Protein AF-A0A352RVD1-F1 (afdb_monomer)

Secondary structure (DSSP, 8-state):
----HHHHIIIIIHHHHHHHTT-TTEEEEEEEEETTEEEEEEEE-TT--HHHHHHHHHHHHHHHGGGS-HHHHHH-----------S-------TTS-S-HHHHHHHIIIIIHHHHHTSTT----

Structure (mmCIF, N/CA/C/O backbone):
data_AF-A0A352RVD1-F1
#
_entry.id   AF-A0A352RVD1-F1
#
loop_
_atom_site.group_PDB
_atom_site.id
_atom_site.type_symbol
_atom_site.label_atom_id
_atom_site.label_alt_id
_atom_site.label_comp_id
_atom_site.label_asym_id
_atom_site.label_entity_id
_atom_site.label_seq_id
_atom_site.pdbx_PDB_ins_code
_atom_site.Cartn_x
_atom_site.Cartn_y
_atom_site.Cartn_z
_atom_site.occupancy
_atom_site.B_iso_or_equiv
_atom_site.auth_seq_id
_atom_site.auth_comp_id
_atom_site.auth_asym_id
_atom_site.auth_atom_id
_atom_site.pdbx_PDB_model_num
ATOM 1 N N . PRO A 1 1 ? -5.432 -11.717 20.112 1.00 57.69 1 PRO A N 1
ATOM 2 C CA . PRO A 1 1 ? -5.500 -13.127 19.648 1.00 57.69 1 PRO A CA 1
ATOM 3 C C . PRO A 1 1 ? -6.900 -13.717 19.892 1.00 57.69 1 PRO A C 1
ATOM 5 O O . PRO A 1 1 ? -7.425 -13.537 20.985 1.00 57.69 1 PRO A O 1
ATOM 8 N N . GLY A 1 2 ? -7.514 -14.352 18.884 1.00 69.69 2 GLY A N 1
ATOM 9 C CA . GLY A 1 2 ? -8.846 -14.982 18.999 1.00 69.69 2 GLY A CA 1
ATOM 10 C C . GLY A 1 2 ? -10.010 -14.245 18.319 1.00 69.69 2 GLY A C 1
ATOM 11 O O . GLY A 1 2 ? -11.156 -14.657 18.466 1.00 69.69 2 GLY A O 1
ATOM 12 N N . ALA A 1 3 ? -9.742 -13.166 17.577 1.00 81.50 3 ALA A N 1
ATOM 13 C CA . ALA A 1 3 ? -10.757 -12.506 16.758 1.00 81.50 3 ALA A CA 1
ATOM 14 C C . ALA A 1 3 ? -10.990 -13.293 15.460 1.00 81.50 3 ALA A C 1
ATOM 16 O O . ALA A 1 3 ? -10.035 -13.749 14.831 1.00 81.50 3 ALA A O 1
ATOM 17 N N . THR A 1 4 ? -12.251 -13.431 15.049 1.00 88.25 4 THR A N 1
ATOM 18 C CA . THR A 1 4 ? -12.580 -1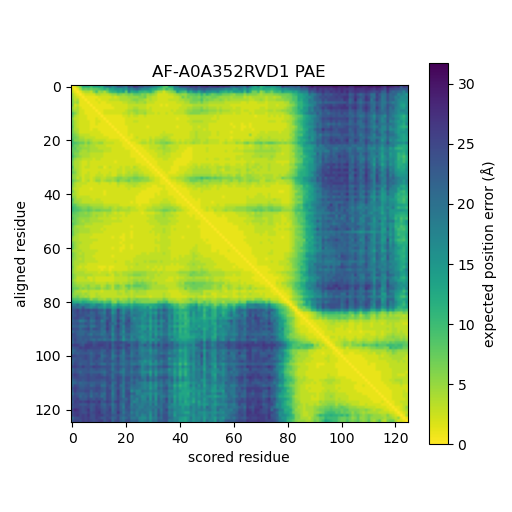3.975 13.723 1.00 88.25 4 THR A CA 1
ATOM 19 C C . THR A 1 4 ? -12.149 -12.995 12.631 1.00 88.25 4 THR A C 1
ATOM 21 O O . THR A 1 4 ? -12.084 -11.793 12.891 1.00 88.25 4 THR A O 1
ATOM 24 N N . ALA A 1 5 ? -11.919 -13.481 11.408 1.00 87.88 5 ALA A N 1
ATOM 25 C CA . ALA A 1 5 ? -11.605 -12.627 10.258 1.00 87.88 5 ALA A CA 1
ATOM 26 C C . ALA A 1 5 ? -12.616 -11.476 10.093 1.00 87.88 5 ALA A C 1
ATOM 28 O O . ALA A 1 5 ? -12.226 -10.327 9.930 1.00 87.88 5 ALA A O 1
ATOM 29 N N . ARG A 1 6 ? -13.916 -11.754 10.271 1.00 87.94 6 ARG A N 1
ATOM 30 C CA . ARG A 1 6 ? -14.976 -10.735 10.221 1.00 87.94 6 ARG A CA 1
ATOM 31 C C . ARG A 1 6 ? -14.860 -9.690 11.331 1.00 87.94 6 ARG A C 1
ATOM 33 O O . ARG A 1 6 ? -15.075 -8.510 11.102 1.00 87.94 6 ARG A O 1
ATOM 40 N N . THR A 1 7 ? -14.514 -10.111 12.546 1.00 90.88 7 THR A N 1
ATOM 41 C CA . THR A 1 7 ? -14.299 -9.169 13.653 1.00 90.88 7 THR A CA 1
ATOM 42 C C . THR A 1 7 ? -13.099 -8.263 13.390 1.00 90.88 7 THR A C 1
ATOM 44 O O . THR A 1 7 ? -13.146 -7.088 13.741 1.00 90.88 7 THR A O 1
ATOM 47 N N . VAL A 1 8 ? -12.031 -8.806 12.802 1.00 91.31 8 VAL A N 1
ATOM 48 C CA . VAL A 1 8 ? -10.853 -8.027 12.403 1.00 91.31 8 VAL A CA 1
ATOM 49 C C . VAL A 1 8 ? -11.222 -7.029 11.305 1.00 91.31 8 VAL A C 1
ATOM 51 O O . VAL A 1 8 ? -10.916 -5.849 11.450 1.00 91.31 8 VAL A O 1
ATOM 54 N N . GLU A 1 9 ? -11.962 -7.473 10.292 1.00 92.25 9 GLU A N 1
ATOM 55 C CA . GLU A 1 9 ? -12.457 -6.631 9.202 1.00 92.25 9 GLU A CA 1
ATOM 56 C C . GLU A 1 9 ? -13.240 -5.417 9.729 1.00 92.25 9 GLU A C 1
ATOM 58 O O . GLU A 1 9 ? -12.838 -4.269 9.534 1.00 92.25 9 GLU A O 1
ATOM 63 N N . ASP A 1 10 ? -14.299 -5.674 10.504 1.00 91.31 10 ASP A N 1
ATOM 64 C CA . ASP A 1 10 ? -15.236 -4.643 10.964 1.00 91.31 10 ASP A CA 1
ATOM 65 C C . ASP A 1 10 ? -14.608 -3.658 11.969 1.00 91.31 10 ASP A C 1
ATOM 67 O O . ASP A 1 10 ? -15.067 -2.524 12.112 1.00 91.31 10 ASP A O 1
ATOM 71 N N . ARG A 1 11 ? -13.608 -4.097 12.747 1.00 91.62 11 ARG A N 1
ATOM 72 C CA . ARG A 1 11 ? -13.067 -3.323 13.883 1.00 91.62 11 ARG A CA 1
ATOM 73 C C . ARG A 1 11 ? -11.677 -2.757 13.654 1.00 91.62 11 ARG A C 1
ATOM 75 O O . ARG A 1 11 ? -11.257 -1.909 14.438 1.00 91.62 11 ARG A O 1
ATOM 82 N N . VAL A 1 12 ? -10.952 -3.246 12.656 1.00 93.56 12 VAL A N 1
ATOM 83 C CA . VAL A 1 12 ? -9.556 -2.873 12.412 1.00 93.56 12 VAL A CA 1
ATOM 84 C C . VAL A 1 12 ? -9.393 -2.432 10.971 1.00 93.56 12 VAL A C 1
ATOM 86 O O . VAL A 1 12 ? -9.055 -1.275 10.733 1.00 93.56 12 VAL A O 1
ATOM 89 N N . THR A 1 13 ? -9.674 -3.322 10.023 1.00 94.19 13 THR A N 1
ATOM 90 C CA . THR A 1 13 ? -9.397 -3.101 8.599 1.00 94.19 13 THR A CA 1
ATOM 91 C C . THR A 1 13 ? -10.193 -1.923 8.058 1.00 94.19 13 THR A C 1
ATOM 93 O O . THR A 1 13 ? -9.589 -0.946 7.620 1.00 94.19 13 THR A O 1
ATOM 96 N N . ALA A 1 14 ? -11.517 -1.918 8.235 1.00 94.44 14 ALA A N 1
ATOM 97 C CA . ALA A 1 14 ? -12.376 -0.823 7.779 1.00 94.44 14 ALA A CA 1
ATOM 98 C C . ALA A 1 14 ? -11.999 0.540 8.396 1.00 94.44 14 ALA A C 1
ATOM 100 O O . ALA A 1 14 ? -12.067 1.579 7.737 1.00 94.44 14 ALA A O 1
ATOM 101 N N . VAL A 1 15 ? -11.556 0.547 9.661 1.00 94.19 15 VAL A N 1
ATOM 102 C CA . VAL A 1 15 ? -11.108 1.771 10.348 1.00 94.19 15 VAL A CA 1
ATOM 103 C C . VAL A 1 15 ? -9.821 2.299 9.720 1.00 94.19 15 VAL A C 1
ATOM 105 O O . VAL A 1 15 ? -9.707 3.501 9.477 1.00 94.19 15 VAL A O 1
ATOM 108 N N . LEU A 1 16 ? -8.857 1.418 9.438 1.00 94.12 16 LEU A N 1
ATOM 109 C CA . LEU A 1 16 ? -7.613 1.793 8.772 1.00 94.12 16 LEU A CA 1
ATOM 110 C C . LEU A 1 16 ? -7.890 2.330 7.366 1.00 94.12 16 LEU A C 1
ATOM 112 O O . LEU A 1 16 ? -7.436 3.428 7.048 1.00 94.12 16 LEU A O 1
ATOM 116 N N . GLU A 1 17 ? -8.681 1.624 6.559 1.00 93.88 17 GLU A N 1
ATOM 117 C CA . GLU A 1 17 ? -9.045 2.043 5.198 1.00 93.88 17 GLU A CA 1
ATOM 118 C C . GLU A 1 17 ? -9.677 3.434 5.167 1.00 93.88 17 GLU A C 1
ATOM 120 O O . GLU A 1 17 ? -9.239 4.308 4.413 1.00 93.88 17 GLU A O 1
ATOM 125 N N . GLN A 1 18 ? -10.654 3.675 6.044 1.00 94.12 18 GLN A N 1
ATOM 126 C CA . GLN A 1 18 ? -11.333 4.962 6.128 1.00 94.12 18 GLN A CA 1
ATOM 127 C C . GLN A 1 18 ? -10.351 6.106 6.422 1.00 94.12 18 GLN A C 1
ATOM 129 O O . GLN A 1 18 ? -10.501 7.202 5.878 1.00 94.12 18 GLN A O 1
ATOM 134 N N . GLN A 1 19 ? -9.331 5.863 7.248 1.00 94.12 19 GLN A N 1
ATOM 135 C CA . GLN A 1 19 ? -8.317 6.865 7.591 1.00 94.12 19 GLN A CA 1
ATOM 136 C C . GLN A 1 19 ? -7.289 7.089 6.476 1.00 94.12 19 GLN A C 1
ATOM 138 O O . GLN A 1 19 ? -6.734 8.188 6.368 1.00 94.12 19 GLN A O 1
ATOM 143 N N . MET A 1 20 ? -7.058 6.090 5.617 1.00 93.75 20 MET A N 1
ATOM 144 C CA . MET A 1 20 ? -6.170 6.206 4.453 1.00 93.75 20 MET A CA 1
ATOM 145 C C . MET A 1 20 ? -6.772 7.049 3.320 1.00 93.75 20 MET A C 1
ATOM 147 O O . MET A 1 20 ? -6.042 7.526 2.445 1.00 93.75 20 MET A O 1
ATOM 151 N N . HIS A 1 21 ? -8.085 7.290 3.324 1.00 89.81 21 HIS A N 1
ATOM 152 C CA . HIS A 1 21 ? -8.712 8.156 2.331 1.00 89.81 21 HIS A CA 1
ATOM 153 C C . HIS A 1 21 ? -8.152 9.588 2.368 1.00 89.81 21 HIS A C 1
ATOM 155 O O . HIS A 1 21 ? -7.993 10.226 3.414 1.00 89.81 21 HIS A O 1
ATOM 161 N N . GLY A 1 22 ? -7.866 10.116 1.176 1.00 87.56 22 GLY A N 1
ATOM 162 C CA . GLY A 1 22 ? -7.335 11.466 0.997 1.00 87.56 22 GLY A CA 1
ATOM 163 C C . GLY A 1 22 ? -5.822 11.588 1.194 1.00 87.56 22 GLY A C 1
ATOM 164 O O . GLY A 1 22 ? -5.321 12.709 1.282 1.00 87.56 22 GLY A O 1
ATOM 165 N N . ILE A 1 23 ? -5.077 10.479 1.259 1.00 94.50 23 ILE A N 1
ATOM 166 C CA . ILE A 1 23 ? -3.621 10.538 1.096 1.00 94.50 23 ILE A CA 1
ATOM 167 C C . ILE A 1 23 ? -3.300 11.010 -0.340 1.00 94.50 23 ILE A C 1
ATOM 169 O O . ILE A 1 23 ? -3.819 10.441 -1.306 1.00 94.50 23 ILE A O 1
ATOM 173 N N . PRO A 1 24 ? -2.446 12.036 -0.521 1.00 92.62 24 PRO A N 1
ATOM 174 C CA . PRO A 1 24 ? -2.023 12.472 -1.848 1.00 92.62 24 PRO A CA 1
ATOM 175 C C .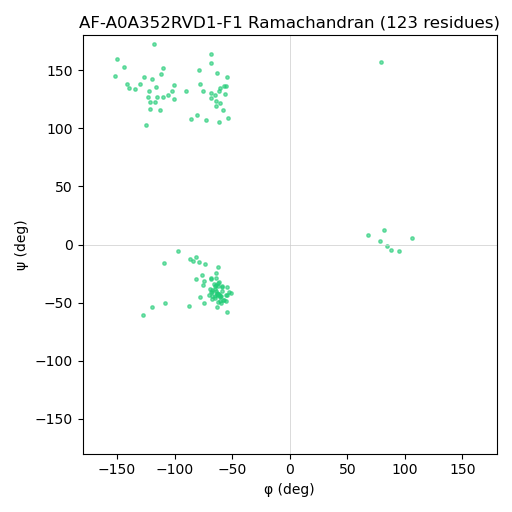 PRO A 1 24 ? -1.373 11.343 -2.654 1.00 92.62 24 PRO A C 1
ATOM 177 O O . PRO A 1 24 ? -0.540 10.601 -2.141 1.00 92.62 24 PRO A O 1
ATOM 180 N N . GLY A 1 25 ? -1.740 11.229 -3.932 1.00 90.06 25 GLY A N 1
ATOM 181 C CA . GLY A 1 25 ? -1.186 10.207 -4.825 1.00 90.06 25 GLY A CA 1
ATOM 182 C C . GLY A 1 25 ? -1.770 8.804 -4.641 1.00 90.06 25 GLY A C 1
ATOM 183 O O . GLY A 1 25 ? -1.343 7.898 -5.355 1.00 90.06 25 GLY A O 1
ATOM 184 N N . LEU A 1 26 ? -2.755 8.619 -3.752 1.00 92.62 26 LEU A N 1
ATOM 185 C CA . LEU A 1 26 ? -3.478 7.356 -3.604 1.00 92.62 26 LEU A CA 1
ATOM 186 C C . LEU A 1 26 ? -4.100 6.924 -4.945 1.00 92.62 26 LEU A C 1
ATOM 188 O O . LEU A 1 26 ? -4.766 7.716 -5.625 1.00 92.62 26 LEU A O 1
ATOM 192 N N . LEU A 1 27 ? -3.848 5.674 -5.329 1.00 89.12 27 LEU A N 1
ATOM 193 C CA . LEU A 1 27 ? -4.394 5.029 -6.523 1.00 89.12 27 LEU A CA 1
ATOM 194 C C . LEU A 1 27 ? -5.431 3.971 -6.146 1.00 89.12 27 LEU A C 1
ATOM 196 O O . LEU A 1 27 ? -6.531 3.992 -6.688 1.00 89.12 27 LEU A O 1
ATOM 200 N N . TYR A 1 28 ? -5.082 3.071 -5.228 1.00 90.06 28 TYR A N 1
ATOM 201 C CA . TYR A 1 28 ? -5.988 2.049 -4.715 1.00 90.06 28 TYR A CA 1
ATOM 202 C C . TYR A 1 28 ? -5.643 1.692 -3.269 1.00 90.06 28 TYR A C 1
ATOM 204 O O . TYR A 1 28 ? -4.525 1.926 -2.806 1.00 90.06 28 TYR A O 1
ATOM 212 N N . ILE A 1 29 ? -6.617 1.110 -2.580 1.00 91.62 29 ILE A N 1
ATOM 213 C CA . ILE A 1 29 ? -6.445 0.424 -1.303 1.00 91.62 29 ILE A CA 1
ATOM 214 C C . ILE A 1 29 ? -6.952 -0.994 -1.530 1.00 91.62 29 ILE A C 1
ATOM 216 O O . ILE A 1 29 ? -8.011 -1.173 -2.128 1.00 91.62 29 ILE A O 1
ATOM 220 N N . ASP A 1 30 ? -6.168 -1.969 -1.102 1.00 90.12 30 ASP A N 1
ATOM 221 C CA . ASP A 1 30 ? -6.534 -3.379 -1.075 1.00 90.12 30 ASP A CA 1
ATOM 222 C C . ASP A 1 30 ? -6.301 -3.899 0.342 1.00 90.12 30 ASP A C 1
ATOM 224 O O . ASP A 1 30 ? -5.363 -3.461 1.015 1.00 90.12 30 ASP A O 1
ATOM 228 N N . SER A 1 31 ? -7.146 -4.797 0.826 1.00 91.12 31 SER A 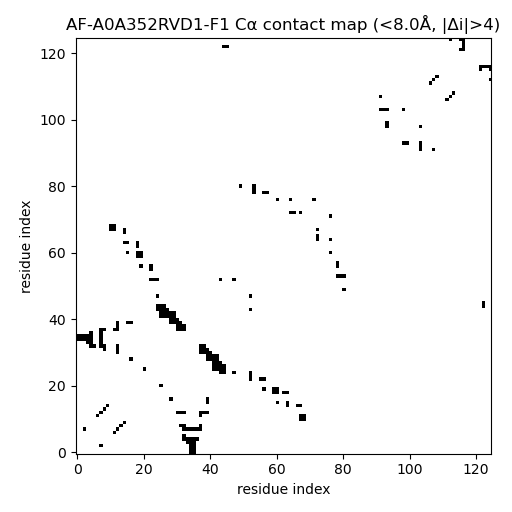N 1
ATOM 229 C CA . SER A 1 31 ? -7.054 -5.275 2.199 1.00 91.12 3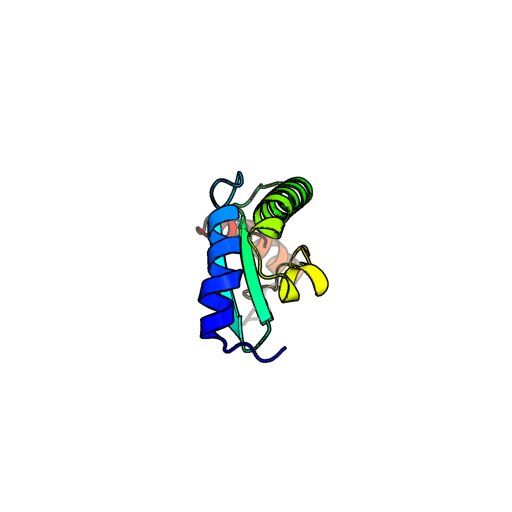1 SER A CA 1
ATOM 230 C C . SER A 1 31 ? -7.415 -6.746 2.323 1.00 91.12 31 SER A C 1
ATOM 232 O O . SER A 1 31 ? -8.151 -7.321 1.522 1.00 91.12 31 SER A O 1
ATOM 234 N N . SER A 1 32 ? -6.841 -7.375 3.341 1.00 90.94 32 SER A N 1
ATOM 235 C CA . SER A 1 32 ? -7.124 -8.752 3.709 1.00 90.94 32 SER A CA 1
ATOM 236 C C . SER A 1 32 ? -7.195 -8.869 5.223 1.00 90.94 32 SER A C 1
ATOM 238 O O . SER A 1 32 ? -6.330 -8.361 5.945 1.00 90.94 32 SER A O 1
ATOM 240 N N . SER A 1 33 ? -8.216 -9.575 5.695 1.00 92.81 33 SER A N 1
ATOM 241 C CA . SER A 1 33 ? -8.439 -9.848 7.109 1.00 92.81 33 SER A CA 1
ATOM 242 C C . SER A 1 33 ? -8.464 -11.343 7.353 1.00 92.81 33 SER A C 1
ATOM 244 O O . SER A 1 33 ? -9.300 -12.077 6.828 1.00 92.81 33 SER A O 1
ATOM 246 N N . GLU A 1 34 ? -7.574 -11.787 8.225 1.00 91.06 34 GLU A N 1
ATOM 247 C CA . GLU A 1 34 ? -7.490 -13.156 8.707 1.00 91.06 34 GLU A CA 1
ATOM 248 C C . GLU A 1 34 ? -7.736 -13.187 10.219 1.00 91.06 34 GLU A C 1
ATOM 250 O O . GLU A 1 34 ? -7.858 -12.158 10.891 1.00 91.06 34 GLU A O 1
ATOM 255 N N . ALA A 1 35 ? -7.843 -14.385 10.792 1.00 89.50 35 ALA A N 1
ATOM 256 C CA . ALA A 1 35 ? -8.043 -14.523 12.228 1.00 89.50 35 ALA A CA 1
ATOM 257 C C . ALA A 1 35 ? -6.857 -13.920 13.007 1.00 89.50 35 ALA A C 1
ATOM 259 O O . ALA A 1 35 ? -5.784 -14.508 13.098 1.00 89.50 35 ALA A O 1
ATOM 260 N N . GLY A 1 36 ? -7.074 -12.747 13.605 1.00 85.19 36 GLY A N 1
ATOM 261 C CA . GLY A 1 36 ? -6.078 -12.037 14.407 1.00 85.19 36 GLY A CA 1
ATOM 262 C C . GLY A 1 36 ? -5.091 -11.153 13.637 1.00 85.19 36 GLY A C 1
ATOM 263 O O . GLY A 1 36 ? -4.303 -10.486 14.304 1.00 85.19 36 GLY A O 1
ATOM 264 N N . THR A 1 37 ? -5.169 -11.089 12.305 1.00 88.94 37 THR A N 1
ATOM 265 C CA . THR A 1 37 ? -4.264 -10.286 11.465 1.00 88.94 37 THR A CA 1
ATOM 266 C C . THR A 1 37 ? -5.052 -9.501 10.423 1.00 88.94 37 THR A C 1
ATOM 268 O O . THR A 1 37 ? -5.903 -10.064 9.743 1.00 88.94 37 THR A O 1
ATOM 271 N N . ALA A 1 38 ? -4.740 -8.214 10.276 1.00 91.81 38 ALA A N 1
ATOM 272 C CA . ALA A 1 38 ? -5.218 -7.364 9.188 1.00 91.81 38 ALA A CA 1
ATOM 273 C C . ALA A 1 38 ? -4.020 -6.906 8.353 1.00 91.81 38 ALA A C 1
ATOM 275 O O . ALA A 1 38 ? -3.003 -6.496 8.914 1.00 91.81 38 ALA A O 1
ATOM 276 N N . THR A 1 39 ? -4.143 -6.948 7.032 1.00 92.25 39 THR A N 1
ATOM 277 C CA . THR A 1 39 ? -3.160 -6.400 6.094 1.00 92.25 39 THR A CA 1
ATOM 278 C C . THR A 1 39 ? -3.854 -5.391 5.195 1.00 92.25 39 THR A C 1
ATOM 280 O O . THR A 1 39 ? -4.861 -5.713 4.576 1.00 92.25 39 THR A O 1
ATOM 283 N N . VAL A 1 40 ? -3.310 -4.176 5.115 1.00 92.56 40 VAL A N 1
ATOM 284 C CA . VAL A 1 40 ? -3.804 -3.114 4.229 1.00 92.56 40 VAL A CA 1
ATOM 285 C C . VAL A 1 40 ? -2.672 -2.706 3.295 1.00 92.56 40 VAL A C 1
ATOM 287 O O . VAL A 1 40 ? -1.640 -2.197 3.732 1.00 92.56 40 VAL A O 1
ATOM 290 N N . THR A 1 41 ? -2.871 -2.932 2.004 1.00 91.75 41 THR A N 1
ATOM 291 C CA . THR A 1 41 ? -1.945 -2.586 0.930 1.00 91.75 41 THR A CA 1
ATOM 292 C C . THR A 1 41 ? -2.406 -1.303 0.258 1.00 91.75 41 THR A C 1
ATOM 294 O O . THR A 1 41 ? -3.532 -1.196 -0.222 1.00 91.75 41 THR A O 1
ATOM 297 N N . ILE A 1 42 ? -1.517 -0.313 0.197 1.00 91.00 42 ILE A N 1
ATOM 298 C CA . ILE A 1 42 ? -1.826 1.001 -0.367 1.00 91.00 42 ILE A CA 1
ATOM 299 C C . ILE A 1 42 ? -1.025 1.194 -1.651 1.00 91.00 42 ILE A C 1
ATOM 301 O O . ILE A 1 42 ? 0.206 1.250 -1.636 1.00 91.00 42 ILE A O 1
ATOM 305 N N . GLY A 1 43 ? -1.735 1.311 -2.769 1.00 89.81 43 GLY A N 1
ATOM 306 C CA . GLY A 1 43 ? -1.166 1.592 -4.078 1.00 89.81 43 GLY A CA 1
ATOM 307 C C . GLY A 1 43 ? -1.100 3.090 -4.349 1.00 89.81 43 GLY A C 1
ATOM 308 O O . GLY A 1 43 ? -2.097 3.798 -4.209 1.00 89.81 43 GLY A O 1
ATOM 309 N N . PHE A 1 44 ? 0.055 3.569 -4.806 1.00 89.81 44 PHE A N 1
ATOM 310 C CA . PHE A 1 44 ? 0.266 4.966 -5.191 1.00 89.81 44 PHE A CA 1
ATOM 311 C C . PHE A 1 44 ? 0.445 5.114 -6.700 1.00 89.81 44 PHE A C 1
ATOM 313 O O . PHE A 1 44 ? 0.927 4.208 -7.382 1.00 89.81 44 PHE A O 1
ATOM 320 N N . ARG A 1 45 ? 0.080 6.282 -7.235 1.00 86.25 45 ARG A N 1
ATOM 321 C CA . ARG A 1 45 ? 0.328 6.620 -8.642 1.00 86.25 45 ARG A CA 1
ATOM 322 C C . ARG A 1 45 ? 1.826 6.675 -8.925 1.00 86.25 45 ARG A C 1
ATOM 324 O O . ARG A 1 45 ? 2.615 7.106 -8.080 1.00 86.25 45 ARG A O 1
ATOM 331 N N . GLN A 1 46 ? 2.198 6.313 -10.150 1.00 78.31 46 GLN A N 1
ATOM 332 C CA . GLN A 1 46 ? 3.566 6.462 -10.637 1.00 78.31 46 GLN A CA 1
ATOM 333 C C . GLN A 1 46 ? 4.036 7.920 -10.495 1.00 78.31 46 GLN A C 1
ATOM 335 O O . GLN A 1 46 ? 3.287 8.851 -10.786 1.00 78.31 46 GLN A O 1
ATOM 340 N N . GLY A 1 47 ? 5.272 8.105 -10.027 1.00 81.44 47 GLY A N 1
ATOM 341 C CA . GLY A 1 47 ? 5.848 9.424 -9.750 1.00 81.44 47 GLY A CA 1
ATOM 342 C C . GLY A 1 47 ? 5.582 9.960 -8.338 1.00 81.44 47 GLY A C 1
ATOM 343 O O . GLY A 1 47 ? 6.134 10.999 -7.990 1.00 81.44 47 GLY A O 1
ATOM 344 N N . THR A 1 48 ? 4.792 9.267 -7.508 1.00 88.44 48 THR A N 1
ATOM 345 C CA . THR A 1 48 ? 4.674 9.602 -6.078 1.00 88.44 48 THR A CA 1
ATOM 346 C C . THR A 1 48 ? 5.993 9.298 -5.368 1.00 88.44 48 THR A C 1
ATOM 348 O O . THR A 1 48 ? 6.528 8.199 -5.516 1.00 88.44 48 THR A O 1
ATOM 351 N N . ASP A 1 49 ? 6.506 10.254 -4.588 1.00 88.69 49 ASP A N 1
ATOM 352 C CA . ASP A 1 49 ? 7.700 10.055 -3.763 1.00 88.69 49 ASP A CA 1
ATOM 353 C C . ASP A 1 49 ? 7.430 8.976 -2.689 1.00 88.69 49 ASP A C 1
ATOM 355 O O . ASP A 1 49 ? 6.533 9.165 -1.858 1.00 88.69 49 ASP A O 1
ATOM 359 N N . PRO A 1 50 ? 8.180 7.855 -2.675 1.00 86.38 50 PRO A N 1
ATOM 360 C CA . PRO A 1 50 ? 7.951 6.771 -1.722 1.00 86.38 50 PRO A CA 1
ATOM 361 C C . PRO A 1 50 ? 8.177 7.168 -0.259 1.00 86.38 50 PRO A C 1
ATOM 363 O O . PRO A 1 50 ? 7.451 6.694 0.613 1.00 86.38 50 PRO A O 1
ATOM 366 N N . GLN A 1 51 ? 9.144 8.047 0.023 1.00 88.31 51 GLN A N 1
ATOM 367 C CA . GLN A 1 51 ? 9.436 8.505 1.383 1.00 88.31 51 GLN A CA 1
ATOM 368 C C . GLN A 1 51 ? 8.304 9.396 1.894 1.00 88.31 51 GLN A C 1
ATOM 370 O O . GLN A 1 51 ? 7.829 9.225 3.018 1.00 88.31 51 GLN A O 1
ATOM 375 N N . LEU A 1 52 ? 7.809 10.308 1.050 1.00 91.62 52 LEU A N 1
ATOM 376 C CA . LEU A 1 52 ? 6.670 11.154 1.410 1.00 91.62 52 LEU A CA 1
ATOM 377 C C . LEU A 1 52 ? 5.380 10.337 1.555 1.00 91.62 52 LEU A C 1
ATOM 379 O O . LEU A 1 52 ? 4.610 10.563 2.490 1.00 91.62 52 LEU A O 1
ATOM 383 N N . ALA A 1 53 ? 5.149 9.368 0.666 1.00 91.50 53 ALA A N 1
ATOM 384 C CA . ALA A 1 53 ? 4.023 8.444 0.766 1.00 91.50 53 ALA A CA 1
ATOM 385 C C . ALA A 1 53 ? 4.059 7.673 2.093 1.00 91.50 53 ALA A C 1
ATOM 387 O O . ALA A 1 53 ? 3.059 7.655 2.811 1.00 91.50 53 ALA A O 1
ATOM 388 N N . GLN A 1 54 ? 5.217 7.124 2.471 1.00 90.31 54 GLN A N 1
ATOM 389 C CA . GLN A 1 54 ? 5.392 6.414 3.738 1.00 90.31 54 GLN A CA 1
ATOM 390 C C . GLN A 1 54 ? 5.101 7.314 4.950 1.00 90.31 54 GLN A C 1
ATOM 392 O O . GLN A 1 54 ? 4.385 6.899 5.863 1.00 90.31 54 GLN A O 1
ATOM 397 N N . VAL A 1 55 ? 5.588 8.563 4.955 1.00 93.94 55 VAL A N 1
ATOM 398 C CA . VAL A 1 55 ? 5.284 9.536 6.022 1.00 93.94 55 VAL A CA 1
ATOM 399 C C . VAL A 1 55 ? 3.784 9.819 6.104 1.00 93.94 55 VAL A C 1
ATOM 401 O O . VAL A 1 55 ? 3.220 9.813 7.199 1.00 93.94 55 VAL A O 1
ATOM 404 N N . ASN A 1 56 ? 3.119 10.025 4.967 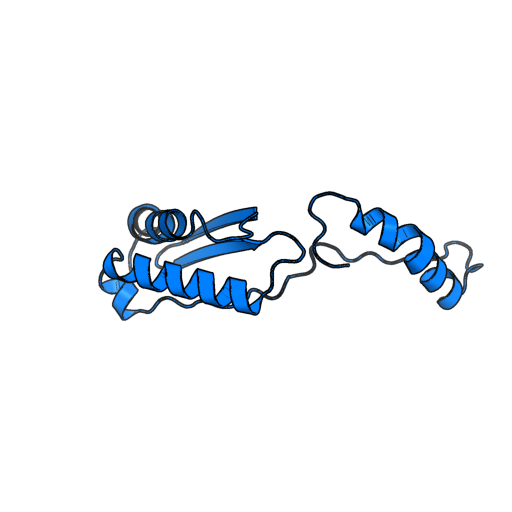1.00 94.50 56 ASN A N 1
ATOM 405 C CA . ASN A 1 56 ? 1.682 10.289 4.936 1.00 94.50 56 ASN A CA 1
ATOM 406 C C . ASN A 1 56 ? 0.866 9.103 5.462 1.00 94.50 56 ASN A C 1
ATOM 408 O O . ASN A 1 56 ? -0.045 9.311 6.263 1.00 94.50 56 ASN A O 1
ATOM 412 N N . VAL A 1 57 ? 1.212 7.873 5.067 1.00 94.69 57 VAL A N 1
ATOM 413 C CA . VAL A 1 57 ? 0.570 6.653 5.584 1.00 94.69 57 VAL A CA 1
ATOM 414 C C . VAL A 1 57 ? 0.768 6.553 7.091 1.00 94.69 57 VAL A C 1
ATOM 416 O O . VAL A 1 57 ? -0.206 6.393 7.822 1.00 94.69 57 VAL A O 1
ATOM 419 N N . ARG A 1 58 ? 1.997 6.737 7.589 1.00 93.75 58 ARG A N 1
ATOM 420 C CA . ARG A 1 58 ? 2.280 6.698 9.031 1.00 93.75 58 ARG A CA 1
ATOM 421 C C . ARG A 1 58 ? 1.474 7.742 9.807 1.00 93.75 58 ARG A C 1
ATOM 423 O O . ARG A 1 58 ? 0.951 7.438 10.875 1.00 93.75 58 ARG A O 1
ATOM 430 N N . ASN A 1 59 ? 1.325 8.949 9.259 1.00 94.44 59 ASN A N 1
ATOM 431 C CA . ASN A 1 59 ? 0.504 9.996 9.867 1.00 94.44 59 ASN A CA 1
ATOM 432 C C . ASN A 1 59 ? -0.977 9.590 9.936 1.00 94.44 59 ASN A C 1
ATOM 434 O O . ASN A 1 59 ? -1.616 9.810 10.963 1.00 94.44 59 ASN A O 1
ATOM 438 N N . ARG A 1 60 ? -1.522 8.960 8.885 1.00 95.06 60 ARG A N 1
ATOM 439 C CA . ARG A 1 60 ? -2.899 8.434 8.902 1.00 95.06 60 ARG A CA 1
ATOM 440 C C . ARG A 1 60 ? -3.069 7.272 9.873 1.00 95.06 60 ARG A C 1
ATOM 442 O O . ARG A 1 60 ? -4.070 7.228 10.579 1.00 95.06 60 ARG A O 1
ATOM 449 N N . VAL A 1 61 ? -2.089 6.376 9.975 1.00 94.31 61 VAL A N 1
ATOM 450 C CA . VAL A 1 61 ? -2.113 5.285 10.960 1.00 94.31 61 VAL A CA 1
ATOM 451 C C . VAL A 1 61 ? -2.130 5.844 12.380 1.00 94.31 61 VAL A C 1
ATOM 453 O O . VAL A 1 61 ? -2.949 5.412 13.182 1.00 94.31 61 VAL A O 1
ATOM 456 N N . SER A 1 62 ? -1.324 6.867 12.673 1.00 94.25 62 SER A N 1
ATOM 457 C CA . SER A 1 62 ? -1.333 7.527 13.986 1.00 94.25 62 SER A CA 1
ATOM 458 C C . SER A 1 62 ? -2.686 8.176 14.322 1.00 94.25 62 SER A C 1
ATOM 460 O O . SER A 1 62 ? -3.092 8.181 15.480 1.00 94.25 62 SER A O 1
ATOM 462 N N . GLN A 1 63 ? -3.419 8.678 13.322 1.00 94.12 63 GLN A N 1
ATOM 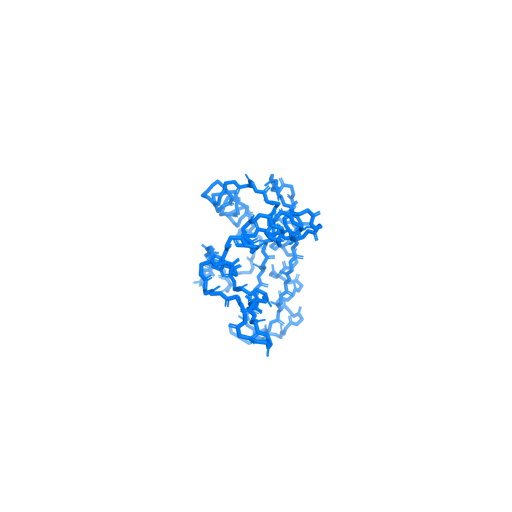463 C CA . GLN A 1 63 ? -4.787 9.189 13.501 1.00 94.12 63 GLN A CA 1
ATOM 464 C C . GLN A 1 63 ? -5.820 8.070 13.692 1.00 94.12 63 GLN A C 1
ATOM 466 O O . GLN A 1 63 ? -6.809 8.260 14.398 1.00 94.12 63 GLN A O 1
ATOM 471 N N . ALA A 1 64 ? -5.594 6.908 13.076 1.00 93.75 64 ALA A N 1
ATOM 472 C CA . ALA A 1 64 ? -6.450 5.734 13.205 1.00 93.75 64 ALA A CA 1
ATOM 473 C C . ALA A 1 64 ? -6.263 5.015 14.545 1.00 93.75 64 ALA A C 1
ATOM 475 O O . ALA A 1 64 ? -7.220 4.483 15.099 1.00 93.75 64 ALA A O 1
ATOM 476 N N . GLU A 1 65 ? -5.041 5.002 15.074 1.00 93.44 65 GLU A N 1
ATOM 477 C CA . GLU A 1 65 ? -4.638 4.204 16.231 1.00 93.44 65 GLU A CA 1
ATOM 478 C C . GLU A 1 65 ? -5.534 4.380 17.473 1.00 93.44 65 GLU A C 1
ATOM 480 O O . GLU A 1 65 ? -5.900 3.365 18.069 1.00 93.44 65 GLU A O 1
ATOM 485 N N . PRO A 1 66 ? -5.995 5.594 17.847 1.00 95.00 66 PRO A N 1
ATOM 486 C CA . PRO A 1 66 ? -6.924 5.775 18.965 1.00 95.00 66 PRO A CA 1
ATOM 487 C C . PRO A 1 66 ? -8.300 5.128 18.756 1.00 95.00 66 PRO A C 1
ATOM 489 O O . PRO A 1 66 ? -8.982 4.830 19.736 1.00 95.00 66 PRO A O 1
ATOM 492 N N . LEU A 1 67 ? -8.712 4.924 17.502 1.00 94.19 67 LEU A N 1
ATOM 493 C CA . LEU A 1 67 ? -9.986 4.302 17.125 1.00 94.19 67 LEU A CA 1
ATOM 494 C C . LEU A 1 67 ? -9.902 2.770 17.120 1.00 94.19 67 LEU A C 1
ATOM 496 O O . LEU A 1 67 ? -10.932 2.095 17.081 1.00 94.19 67 LEU A O 1
ATOM 500 N N . LEU A 1 68 ? -8.687 2.214 17.158 1.00 94.56 68 LEU A N 1
ATOM 501 C CA . LEU A 1 68 ? -8.472 0.775 17.129 1.00 94.56 68 LEU A CA 1
ATOM 502 C C . LEU A 1 68 ? -8.730 0.135 18.503 1.00 94.56 68 LEU A C 1
ATOM 504 O O . LEU A 1 68 ? -8.470 0.742 19.549 1.00 94.56 68 LEU A O 1
ATOM 508 N N . PRO A 1 69 ? -9.175 -1.135 18.529 1.00 93.50 69 PRO A N 1
ATOM 509 C CA . PRO A 1 69 ? -9.297 -1.900 19.761 1.00 93.50 69 PRO A CA 1
ATOM 510 C C . PRO A 1 69 ? -7.984 -1.943 20.553 1.00 93.50 69 PRO A C 1
ATOM 512 O O . PRO A 1 69 ? -6.898 -2.080 19.989 1.00 93.50 69 PRO A O 1
ATOM 515 N N . GLU A 1 70 ? -8.086 -1.927 21.884 1.00 92.19 70 GLU A N 1
ATOM 516 C CA . GLU A 1 70 ? -6.924 -1.912 22.786 1.00 92.19 70 GLU A CA 1
ATOM 517 C C . GLU A 1 70 ? -5.947 -3.073 22.521 1.00 92.19 70 GLU A C 1
ATOM 519 O O . GLU A 1 70 ? -4.733 -2.902 22.576 1.00 92.19 70 GLU A O 1
ATOM 524 N N . VAL A 1 71 ? -6.468 -4.253 22.170 1.00 88.75 71 VAL A N 1
ATOM 525 C CA . VAL A 1 71 ? -5.651 -5.432 21.845 1.00 88.75 71 VAL A CA 1
ATOM 526 C C . VAL A 1 71 ? -4.752 -5.218 20.622 1.00 88.75 71 VAL A C 1
ATOM 528 O O . VAL A 1 71 ? -3.647 -5.751 20.601 1.00 88.75 71 VAL A O 1
ATOM 531 N N . VAL A 1 72 ? -5.198 -4.429 19.641 1.00 90.88 72 VAL A N 1
ATOM 532 C CA . VAL A 1 72 ? -4.418 -4.087 18.441 1.00 90.88 72 VAL A CA 1
ATOM 533 C C . VAL A 1 72 ? -3.400 -3.011 18.781 1.00 90.88 72 VAL A C 1
ATOM 535 O O . VAL A 1 72 ? -2.226 -3.176 18.484 1.00 90.88 72 VAL A O 1
ATOM 538 N N . ARG A 1 73 ? -3.814 -1.967 19.510 1.00 91.12 73 ARG A N 1
ATOM 539 C CA . ARG A 1 73 ? -2.902 -0.917 19.990 1.00 91.12 73 ARG A CA 1
ATOM 540 C C . ARG A 1 73 ? -1.733 -1.479 20.800 1.00 91.12 73 ARG A C 1
ATOM 542 O O . ARG A 1 73 ? -0.598 -1.074 20.600 1.00 91.12 73 ARG A O 1
ATOM 549 N N . ARG A 1 74 ? -1.991 -2.441 21.695 1.00 89.25 74 ARG A N 1
ATOM 550 C CA . ARG A 1 74 ? -0.928 -3.122 22.459 1.00 89.25 74 ARG A CA 1
ATOM 551 C C . ARG A 1 74 ? -0.035 -4.007 21.585 1.00 89.25 74 ARG A C 1
ATOM 553 O O . ARG A 1 74 ? 1.121 -4.204 21.935 1.00 89.25 74 ARG A O 1
ATOM 560 N N . GLY A 1 75 ? -0.577 -4.560 20.500 1.00 84.81 75 GLY A N 1
ATOM 561 C CA . GLY A 1 75 ? 0.172 -5.350 19.518 1.00 84.81 75 GLY A CA 1
ATOM 562 C C . GLY A 1 75 ? 0.984 -4.507 18.531 1.00 84.81 75 GLY A C 1
ATOM 563 O O . GLY A 1 75 ? 1.882 -5.042 17.890 1.00 84.81 75 GLY A O 1
ATOM 564 N N . GLY A 1 76 ? 0.699 -3.205 18.447 1.00 85.81 76 GLY A N 1
ATOM 565 C CA . GLY A 1 76 ? 1.315 -2.280 17.505 1.00 85.81 76 GLY A CA 1
ATOM 566 C C . GLY A 1 76 ? 0.725 -2.375 16.095 1.00 85.81 76 GLY A C 1
ATOM 567 O O . GLY A 1 76 ? 0.155 -3.390 15.694 1.00 85.81 76 GLY A O 1
ATOM 568 N N . VAL A 1 77 ? 0.873 -1.289 15.334 1.00 89.94 77 VAL A N 1
ATOM 569 C CA . VAL A 1 77 ? 0.577 -1.242 13.897 1.00 89.94 77 VAL A CA 1
ATOM 570 C C . VAL A 1 77 ? 1.876 -0.937 13.163 1.00 89.94 77 VAL A C 1
ATOM 572 O O . VAL A 1 77 ? 2.525 0.074 13.433 1.00 89.94 77 VAL A O 1
ATOM 575 N N . TYR A 1 78 ? 2.259 -1.814 12.242 1.00 88.38 78 TYR A N 1
ATOM 576 C CA . TYR A 1 78 ? 3.502 -1.697 11.488 1.00 88.38 78 TYR A CA 1
ATOM 577 C C . TYR A 1 78 ? 3.222 -1.134 10.096 1.00 88.38 78 TYR A C 1
ATOM 579 O O . TYR A 1 78 ? 2.247 -1.512 9.448 1.00 88.38 78 TYR A O 1
ATOM 587 N N . VAL A 1 79 ? 4.069 -0.205 9.650 1.00 88.19 79 VAL A N 1
ATOM 588 C CA . VAL A 1 79 ? 3.970 0.431 8.332 1.00 88.19 79 VAL A CA 1
ATOM 589 C C . VAL A 1 79 ? 5.291 0.240 7.616 1.00 88.19 79 VAL A C 1
ATOM 591 O O . VAL A 1 79 ? 6.253 0.967 7.870 1.00 88.19 79 VAL A O 1
ATOM 594 N N . ASP A 1 80 ? 5.306 -0.706 6.688 1.00 81.88 80 ASP A N 1
ATOM 595 C CA . ASP A 1 80 ? 6.472 -0.999 5.870 1.00 81.88 80 ASP A CA 1
ATOM 596 C C . ASP A 1 80 ? 6.230 -0.621 4.415 1.00 81.88 80 ASP A C 1
ATOM 598 O O . ASP A 1 80 ? 5.119 -0.708 3.884 1.00 81.88 80 ASP A O 1
ATOM 602 N N . GLN A 1 81 ? 7.300 -0.189 3.750 1.00 77.56 81 GLN A N 1
ATOM 603 C CA . GLN A 1 81 ? 7.267 -0.008 2.312 1.00 77.56 81 GLN A CA 1
ATOM 604 C C . GLN A 1 81 ? 7.276 -1.394 1.669 1.00 77.56 81 GLN A C 1
ATOM 606 O O . GLN A 1 81 ? 8.305 -2.073 1.646 1.00 77.56 81 GLN A O 1
ATOM 611 N N . ALA A 1 82 ? 6.133 -1.804 1.120 1.00 65.88 82 ALA A N 1
ATOM 612 C CA . ALA A 1 82 ? 6.080 -2.997 0.295 1.00 65.88 82 ALA A CA 1
ATOM 613 C C . ALA A 1 82 ? 7.063 -2.823 -0.873 1.00 65.88 82 ALA A C 1
ATOM 615 O O . ALA A 1 82 ? 6.924 -1.926 -1.711 1.00 65.88 82 ALA A O 1
ATOM 616 N N . SER A 1 83 ? 8.096 -3.664 -0.909 1.00 58.50 83 SER A N 1
ATOM 617 C CA . SER A 1 83 ? 8.945 -3.772 -2.089 1.00 58.50 83 SER A CA 1
ATOM 618 C C . SER A 1 83 ? 8.066 -4.309 -3.209 1.00 58.50 83 SER A C 1
ATOM 620 O O . SER A 1 83 ? 7.429 -5.347 -3.033 1.00 58.50 83 SER A O 1
ATOM 622 N N . ALA A 1 84 ? 7.981 -3.584 -4.328 1.00 61.19 84 ALA A N 1
ATOM 623 C CA . ALA A 1 84 ? 7.173 -4.005 -5.464 1.00 61.19 84 ALA A CA 1
ATOM 624 C C . ALA A 1 84 ? 7.591 -5.424 -5.866 1.00 61.19 84 ALA A C 1
ATOM 626 O O . ALA A 1 84 ? 8.692 -5.626 -6.381 1.00 61.19 84 ALA A O 1
ATOM 627 N N . SER A 1 85 ? 6.727 -6.404 -5.601 1.00 61.56 85 SER A N 1
ATOM 628 C CA . SER A 1 85 ? 6.911 -7.732 -6.166 1.00 61.56 85 SER A CA 1
ATOM 629 C C . SER A 1 85 ? 6.680 -7.600 -7.669 1.00 61.56 85 SER A C 1
ATOM 631 O O . SER A 1 85 ? 5.662 -7.026 -8.070 1.00 61.56 85 SER A O 1
ATOM 633 N N . PRO A 1 86 ? 7.625 -8.037 -8.516 1.00 66.00 86 PRO A N 1
ATOM 634 C CA . PRO A 1 86 ? 7.450 -7.938 -9.953 1.00 66.00 86 PRO A CA 1
ATOM 635 C C . PRO A 1 86 ? 6.212 -8.73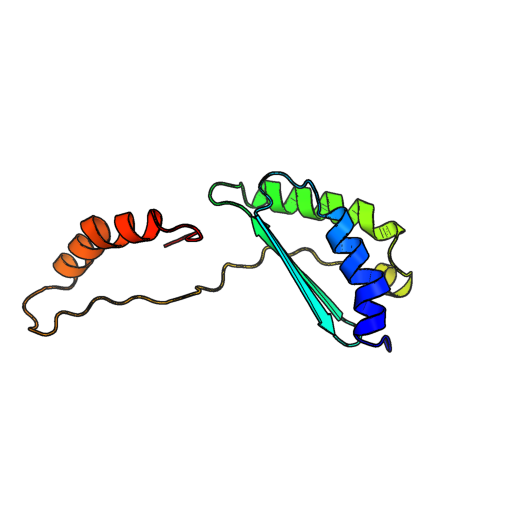9 -10.350 1.00 66.00 86 PRO A C 1
ATOM 637 O O . PRO A 1 86 ? 6.122 -9.935 -10.092 1.00 66.00 86 PRO A O 1
ATOM 640 N N . PHE A 1 87 ? 5.250 -8.059 -10.971 1.00 74.56 87 PHE A N 1
ATOM 641 C CA . PHE A 1 87 ? 4.022 -8.691 -11.452 1.00 74.56 87 PHE A CA 1
ATOM 642 C C . PHE A 1 87 ? 4.304 -9.691 -12.583 1.00 74.56 87 PHE A C 1
ATOM 644 O O . PHE A 1 87 ? 3.626 -10.706 -12.711 1.00 74.56 87 PHE A O 1
ATOM 651 N N . MET A 1 88 ? 5.308 -9.403 -13.416 1.00 78.62 88 MET A N 1
ATOM 652 C CA . MET A 1 88 ? 5.654 -10.205 -14.583 1.00 78.62 88 MET A CA 1
ATOM 653 C C . MET A 1 88 ? 7.139 -10.070 -14.912 1.00 78.62 88 MET A C 1
ATOM 655 O O . MET A 1 88 ? 7.711 -8.986 -14.800 1.00 78.62 88 MET A O 1
ATOM 659 N N . TYR A 1 89 ? 7.728 -11.165 -15.390 1.00 85.56 89 TYR A N 1
ATOM 660 C CA . TYR A 1 89 ? 9.034 -11.167 -16.038 1.00 85.56 89 TYR A CA 1
ATOM 661 C C . TYR A 1 89 ? 8.849 -11.339 -17.543 1.00 85.56 89 TYR A C 1
ATOM 663 O O . TYR A 1 89 ? 8.177 -12.268 -17.990 1.00 85.56 89 TYR A O 1
ATOM 671 N N . VAL A 1 90 ? 9.460 -10.451 -18.323 1.00 86.31 90 VAL A N 1
ATOM 672 C CA . VAL A 1 90 ? 9.452 -10.518 -19.787 1.00 86.31 90 VAL A CA 1
ATOM 673 C C . VAL A 1 90 ? 10.880 -10.746 -20.255 1.00 86.31 90 VAL A C 1
ATOM 675 O O . VAL A 1 90 ? 11.784 -10.004 -19.881 1.00 86.31 90 VAL A O 1
ATOM 678 N N . SER A 1 91 ? 11.081 -11.774 -21.076 1.00 91.44 91 SER A N 1
ATOM 679 C CA . SER A 1 91 ? 12.363 -12.063 -21.718 1.00 91.44 91 SER A CA 1
ATOM 680 C C . SER A 1 91 ? 12.202 -12.029 -23.233 1.00 91.44 91 SER A C 1
ATOM 682 O O . SER A 1 91 ? 11.176 -12.445 -23.775 1.00 91.44 91 SER A O 1
ATOM 684 N N . LEU A 1 92 ? 13.214 -11.504 -23.921 1.00 91.44 92 LEU A N 1
ATOM 685 C CA . LEU A 1 92 ? 13.285 -11.522 -25.376 1.00 91.44 92 LEU A CA 1
ATOM 686 C C . LEU A 1 92 ? 14.257 -12.608 -25.812 1.00 91.44 92 LEU A C 1
ATOM 688 O O . LEU A 1 92 ? 15.374 -12.690 -25.308 1.00 91.44 92 LEU A O 1
ATOM 692 N N . ILE A 1 93 ? 13.827 -13.421 -26.771 1.00 93.69 93 ILE A N 1
ATOM 693 C CA . ILE A 1 93 ? 14.629 -14.500 -27.338 1.00 93.69 93 ILE A CA 1
ATOM 694 C C . ILE A 1 93 ? 14.617 -14.418 -28.862 1.00 93.69 93 ILE A C 1
ATOM 696 O O . ILE A 1 93 ? 13.576 -14.196 -29.484 1.00 93.69 93 ILE A O 1
ATOM 700 N N . SER A 1 94 ? 15.778 -14.634 -29.478 1.00 94.69 94 SER A N 1
ATOM 701 C CA . SER A 1 94 ? 15.881 -14.776 -30.929 1.00 94.69 94 SER A CA 1
ATOM 702 C C . SER A 1 94 ? 15.613 -16.227 -31.318 1.00 94.69 94 SER A C 1
ATOM 704 O O . SER A 1 94 ? 16.450 -17.096 -31.091 1.00 94.69 94 SER A O 1
ATOM 706 N N . LYS A 1 95 ? 14.453 -16.507 -31.925 1.00 92.06 95 LYS A N 1
ATOM 707 C CA . LYS A 1 95 ? 14.101 -17.874 -32.365 1.00 92.06 95 LYS A CA 1
ATOM 708 C C . LYS A 1 95 ? 15.032 -18.419 -33.452 1.00 92.06 95 LYS A C 1
ATOM 710 O O . LYS A 1 95 ? 15.205 -19.624 -33.561 1.00 92.06 95 LYS A O 1
ATOM 715 N N . THR A 1 96 ? 15.599 -17.531 -34.259 1.00 91.25 96 THR A N 1
ATOM 716 C CA . THR A 1 96 ? 16.496 -17.850 -35.378 1.00 91.25 96 THR A CA 1
ATOM 717 C C . THR A 1 96 ? 17.973 -17.722 -35.007 1.00 91.25 96 THR A C 1
ATOM 719 O O . THR A 1 96 ? 18.825 -18.019 -35.837 1.00 91.25 96 THR A O 1
ATOM 722 N N . GLY A 1 97 ? 18.294 -17.239 -33.799 1.00 87.25 97 GLY A N 1
ATOM 723 C CA . GLY A 1 97 ? 19.668 -16.945 -33.373 1.00 87.25 97 GLY A CA 1
ATOM 724 C C . GLY A 1 97 ? 20.322 -15.771 -34.110 1.00 87.25 97 GLY A C 1
ATOM 725 O O . GLY A 1 97 ? 21.513 -15.531 -33.953 1.00 87.25 97 GLY A O 1
ATOM 726 N N . THR A 1 98 ? 19.563 -15.029 -34.920 1.00 91.50 98 THR A N 1
ATOM 727 C CA . THR A 1 98 ? 20.091 -13.943 -35.761 1.00 91.50 98 THR A CA 1
ATOM 728 C C . THR A 1 98 ? 20.282 -12.633 -35.006 1.00 91.50 98 THR A C 1
ATOM 730 O O . THR A 1 98 ? 20.876 -11.706 -35.548 1.00 91.50 98 THR A O 1
ATOM 733 N N . MET A 1 99 ? 19.767 -12.526 -33.778 1.00 93.19 99 MET A N 1
ATOM 734 C CA . MET A 1 99 ? 19.957 -11.348 -32.935 1.00 93.19 99 MET A CA 1
ATOM 735 C C . MET A 1 99 ? 20.865 -11.684 -31.759 1.00 93.19 99 MET A C 1
ATOM 737 O O . MET A 1 99 ? 20.589 -12.627 -31.016 1.00 93.19 99 MET A O 1
ATOM 741 N N . SER A 1 100 ? 21.924 -10.889 -31.593 1.00 94.38 100 SER A N 1
ATOM 742 C CA . SER A 1 100 ? 22.769 -10.923 -30.402 1.00 94.38 100 SER A CA 1
ATOM 743 C C . SER A 1 100 ? 22.013 -10.400 -29.180 1.00 94.38 100 SER A C 1
ATOM 745 O O . SER A 1 100 ? 21.005 -9.702 -29.300 1.00 94.38 100 SER A O 1
ATOM 747 N N . GLU A 1 101 ? 22.540 -10.689 -27.993 1.00 92.38 101 GLU A N 1
ATOM 748 C CA . GLU A 1 101 ? 22.027 -10.150 -26.730 1.00 92.38 101 GLU A CA 1
ATOM 749 C C . GLU A 1 101 ? 21.956 -8.616 -26.742 1.00 92.38 101 GLU A C 1
ATOM 751 O O . GLU A 1 101 ? 20.929 -8.045 -26.387 1.00 92.38 101 GLU A O 1
ATOM 756 N N . THR A 1 102 ? 22.997 -7.949 -27.249 1.00 95.75 102 THR A N 1
ATOM 757 C CA . THR A 1 102 ? 23.018 -6.490 -27.428 1.00 95.75 102 THR A CA 1
ATOM 758 C C . THR A 1 102 ? 21.927 -6.000 -28.373 1.00 95.75 102 THR A C 1
ATOM 760 O O . THR A 1 102 ? 21.211 -5.064 -28.036 1.00 95.75 102 THR A O 1
ATOM 763 N N . ALA A 1 103 ? 21.722 -6.666 -29.512 1.00 94.69 103 ALA A N 1
ATOM 764 C CA . ALA A 1 103 ? 20.671 -6.286 -30.453 1.00 94.69 103 ALA A CA 1
ATOM 765 C C . ALA A 1 103 ? 19.262 -6.472 -29.857 1.00 94.69 103 ALA A C 1
ATOM 767 O O . ALA A 1 103 ? 18.363 -5.672 -30.119 1.00 94.69 103 ALA A O 1
ATOM 768 N N . LEU A 1 104 ? 19.059 -7.510 -29.039 1.00 94.94 104 LEU A N 1
ATOM 769 C CA . LEU A 1 104 ? 17.813 -7.715 -28.298 1.00 94.94 104 LEU A CA 1
ATOM 770 C C . LEU A 1 104 ? 17.627 -6.662 -27.196 1.00 94.94 104 LEU A C 1
ATOM 772 O O . LEU A 1 104 ? 16.506 -6.191 -27.011 1.00 94.94 104 LEU A O 1
ATOM 776 N N . ALA A 1 105 ? 18.695 -6.265 -26.500 1.00 94.00 105 ALA A N 1
ATOM 777 C CA . ALA A 1 105 ? 18.660 -5.209 -25.489 1.00 94.00 105 ALA A CA 1
ATOM 778 C C . ALA A 1 105 ? 18.310 -3.843 -26.104 1.00 94.00 105 ALA A C 1
ATOM 780 O O . ALA A 1 105 ? 17.432 -3.149 -25.590 1.00 94.00 105 ALA A O 1
ATOM 781 N N . ASP A 1 106 ? 18.911 -3.499 -27.244 1.00 96.12 106 ASP A N 1
ATOM 782 C CA . ASP A 1 106 ? 18.601 -2.272 -27.985 1.00 96.12 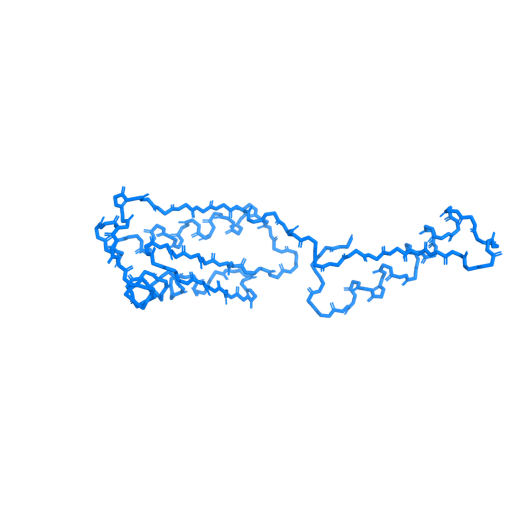106 ASP A CA 1
ATOM 783 C C . ASP A 1 106 ? 17.150 -2.274 -28.479 1.00 96.12 106 ASP A C 1
ATOM 785 O O . ASP A 1 106 ? 16.429 -1.282 -28.336 1.00 96.12 106 ASP A O 1
ATOM 789 N N . TYR A 1 107 ? 16.674 -3.412 -28.996 1.00 94.44 107 TYR A N 1
ATOM 790 C CA . TYR A 1 107 ? 15.275 -3.571 -29.390 1.00 94.44 107 TYR A CA 1
ATOM 791 C C . TYR A 1 107 ? 14.319 -3.426 -28.194 1.00 94.44 107 TYR A C 1
ATOM 793 O O . TYR A 1 107 ? 13.296 -2.737 -28.292 1.00 94.44 107 TYR A O 1
ATOM 801 N N . ALA A 1 108 ? 14.666 -4.016 -27.044 1.00 94.12 108 ALA A N 1
ATOM 802 C CA . ALA A 1 108 ? 13.904 -3.879 -25.808 1.00 94.12 108 ALA A CA 1
ATOM 803 C C . ALA A 1 108 ? 13.811 -2.412 -25.376 1.00 94.12 108 ALA A C 1
ATOM 805 O O . ALA A 1 108 ? 12.713 -1.913 -25.133 1.00 94.12 108 ALA A O 1
ATOM 806 N N . ALA A 1 109 ? 14.943 -1.711 -25.319 1.00 94.00 109 ALA A N 1
ATOM 807 C CA . ALA A 1 109 ? 15.026 -0.332 -24.857 1.00 94.00 109 ALA A CA 1
ATOM 808 C C . ALA A 1 109 ? 14.342 0.657 -25.814 1.00 94.00 109 ALA A C 1
ATOM 810 O O . ALA A 1 109 ? 13.651 1.570 -25.362 1.00 94.00 109 ALA A O 1
ATOM 811 N N . GLY A 1 110 ? 14.510 0.470 -27.126 1.00 95.62 110 GLY A N 1
ATOM 812 C CA . GLY A 1 110 ? 13.993 1.381 -28.147 1.00 95.62 110 GLY A CA 1
ATOM 813 C C . GLY A 1 110 ? 12.517 1.177 -28.486 1.00 95.62 110 GLY A C 1
ATOM 814 O O . GLY A 1 110 ? 11.835 2.137 -28.839 1.00 95.62 110 GLY A O 1
ATOM 815 N N . THR A 1 111 ? 12.008 -0.053 -28.364 1.00 93.50 111 THR A N 1
ATOM 816 C CA . THR A 1 111 ? 10.652 -0.401 -28.827 1.00 93.50 111 THR A CA 1
ATOM 817 C C . THR A 1 111 ? 9.766 -0.900 -27.694 1.00 93.50 111 THR A C 1
ATOM 819 O O . THR A 1 111 ? 8.686 -0.355 -27.466 1.00 93.50 111 THR A O 1
ATOM 822 N N . VAL A 1 112 ? 10.217 -1.913 -26.952 1.00 92.25 112 VAL A N 1
ATOM 823 C CA . VAL A 1 112 ? 9.369 -2.622 -25.980 1.00 92.25 112 VAL A CA 1
ATOM 824 C C . VAL A 1 112 ? 9.123 -1.782 -24.724 1.00 92.25 112 VAL A C 1
ATOM 826 O O . VAL A 1 112 ? 7.975 -1.581 -24.328 1.00 92.25 112 VAL A O 1
ATOM 829 N N . LEU A 1 113 ? 10.179 -1.235 -24.116 1.00 90.00 113 LEU A N 1
ATOM 830 C CA . LEU A 1 113 ? 10.097 -0.434 -22.890 1.00 90.00 113 LEU A CA 1
ATOM 831 C C . LEU A 1 113 ? 9.167 0.784 -23.044 1.00 90.00 113 LEU A C 1
ATOM 833 O O . LEU A 1 113 ? 8.311 0.986 -22.178 1.00 90.00 113 LEU A O 1
ATOM 837 N N . PRO A 1 114 ? 9.271 1.592 -24.121 1.00 92.31 114 PRO A N 1
ATOM 838 C CA . PRO A 1 114 ? 8.377 2.726 -24.334 1.00 92.31 114 PRO A CA 1
ATOM 839 C C . PRO A 1 114 ? 6.910 2.321 -24.505 1.00 92.31 114 PRO A C 1
ATOM 841 O O . PRO A 1 114 ? 6.030 3.043 -24.039 1.00 92.31 114 PRO A O 1
ATOM 844 N N . MET A 1 115 ? 6.633 1.178 -25.145 1.00 90.75 115 MET A N 1
ATOM 845 C CA . MET A 1 115 ? 5.266 0.663 -25.285 1.00 90.75 115 MET A CA 1
ATOM 846 C C . MET A 1 115 ? 4.688 0.238 -23.935 1.00 90.75 115 MET A C 1
ATOM 848 O O . MET A 1 115 ? 3.579 0.648 -23.600 1.00 90.75 115 MET A O 1
ATOM 852 N N . LEU A 1 116 ? 5.451 -0.510 -23.131 1.00 87.88 116 LEU A N 1
ATOM 853 C CA . LEU A 1 116 ? 5.013 -0.949 -21.802 1.00 87.88 116 LEU A CA 1
ATOM 854 C C . LEU A 1 116 ? 4.741 0.236 -20.875 1.00 87.88 116 LEU A C 1
ATOM 856 O O . LEU A 1 116 ? 3.710 0.279 -20.214 1.00 87.88 116 LEU A O 1
ATOM 860 N N . ARG A 1 117 ? 5.610 1.251 -20.882 1.00 86.56 117 ARG A N 1
ATOM 861 C CA . ARG A 1 117 ? 5.443 2.462 -20.059 1.00 86.56 117 ARG A CA 1
ATOM 862 C C . ARG A 1 117 ? 4.183 3.271 -20.377 1.00 86.56 117 ARG A C 1
ATOM 864 O O . ARG A 1 117 ? 3.777 4.083 -19.555 1.00 86.56 117 ARG A O 1
ATOM 871 N N . ARG A 1 118 ? 3.580 3.091 -21.556 1.00 87.81 118 ARG A N 1
ATOM 872 C CA . ARG A 1 118 ? 2.340 3.777 -21.954 1.00 87.81 118 ARG A CA 1
ATOM 873 C C . ARG A 1 118 ? 1.077 3.052 -21.497 1.00 87.81 118 ARG A C 1
ATOM 875 O O . ARG A 1 118 ? -0.002 3.633 -21.587 1.00 87.81 118 ARG A O 1
ATOM 882 N N . LEU A 1 119 ? 1.187 1.803 -21.044 1.00 85.44 119 LEU A N 1
ATOM 883 C CA . LEU A 1 119 ? 0.030 1.050 -20.581 1.00 85.44 119 LEU A CA 1
ATOM 884 C C . LEU A 1 119 ? -0.406 1.548 -19.196 1.00 85.44 119 LEU A C 1
ATOM 886 O O . LEU A 1 119 ? 0.430 1.688 -18.297 1.00 85.44 119 LEU A O 1
ATOM 890 N N . PRO A 1 120 ? -1.710 1.803 -18.995 1.00 69.81 120 PRO A N 1
ATOM 891 C CA . PRO A 1 120 ? -2.218 2.204 -17.693 1.00 69.81 120 PRO A CA 1
ATOM 892 C C . PRO A 1 120 ? -1.951 1.099 -16.662 1.00 69.81 120 PRO A C 1
ATOM 894 O O . PRO A 1 120 ? -2.219 -0.073 -16.915 1.00 69.81 120 PRO A O 1
ATOM 897 N N . GLY A 1 121 ? -1.419 1.478 -15.497 1.00 68.69 121 GLY A N 1
ATOM 898 C CA . GLY A 1 121 ? -1.110 0.552 -14.397 1.00 68.69 121 GLY A CA 1
ATOM 899 C C . GLY A 1 121 ? 0.336 0.040 -14.343 1.00 68.69 121 GLY A C 1
ATOM 900 O O . GLY A 1 121 ? 0.704 -0.599 -13.360 1.00 68.69 121 GLY A O 1
ATOM 901 N N . ILE A 1 122 ? 1.190 0.352 -15.326 1.00 74.75 122 ILE A N 1
ATOM 902 C CA . ILE A 1 122 ? 2.620 0.002 -15.282 1.00 74.75 122 ILE A CA 1
ATOM 903 C C . ILE A 1 122 ? 3.393 1.017 -14.424 1.00 74.75 122 ILE A C 1
ATOM 905 O O . ILE A 1 122 ? 3.559 2.175 -14.799 1.00 74.75 122 ILE A O 1
ATOM 909 N N . GLY A 1 123 ? 3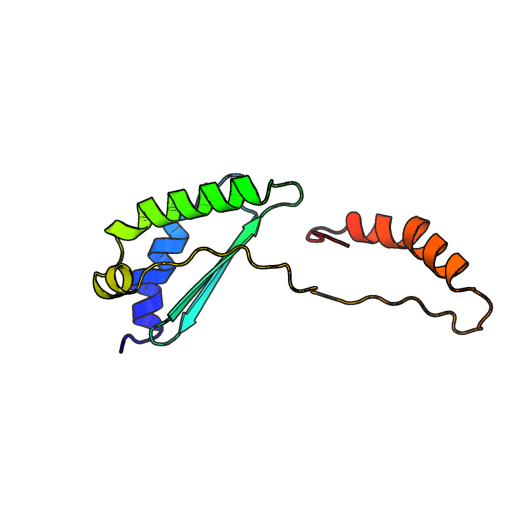.880 0.577 -13.258 1.00 67.56 123 GLY A N 1
ATOM 910 C CA . GLY A 1 123 ? 4.615 1.428 -12.311 1.00 67.56 123 GLY A CA 1
ATOM 911 C C . GLY A 1 123 ? 6.125 1.514 -12.572 1.00 67.56 123 GLY A C 1
ATOM 912 O O . GLY A 1 123 ? 6.678 2.608 -12.687 1.00 67.56 123 GLY A O 1
ATOM 913 N N . LYS A 1 124 ? 6.808 0.369 -12.674 1.00 69.12 124 LYS A N 1
ATOM 914 C CA . LYS A 1 124 ? 8.253 0.274 -12.939 1.00 69.12 124 LYS A CA 1
ATOM 915 C C . LYS A 1 124 ? 8.515 -0.904 -13.879 1.00 69.12 124 LYS A C 1
ATOM 917 O O . LYS A 1 124 ? 7.888 -1.948 -13.718 1.00 69.12 124 LYS A O 1
ATOM 922 N N . VAL A 1 125 ? 9.406 -0.700 -14.850 1.00 68.44 125 VAL A N 1
ATOM 923 C CA . VAL A 1 125 ? 9.880 -1.689 -15.836 1.00 68.44 125 VAL A CA 1
ATOM 924 C C . VAL A 1 125 ? 11.393 -1.713 -15.773 1.00 68.44 125 VAL A C 1
ATOM 926 O O . VAL A 1 125 ? 11.959 -0.592 -15.745 1.00 68.44 125 VAL A O 1
#

Foldseek 3Di:
DAAAQVRCCVFPVVLLVVLLPPQPQWDDWDWGGHGVDIDIDTDGDAPDDQVSSQVSSVVSVVVSLVSHDPVDNVVDDDGDDPDDDDPDDDDDDDPPPPADPVNVVCCCVVPVVVVQVPDPPDHDD

Radius of gyration: 20.45 Å; Cα contacts (8 Å, |Δi|>4): 125; chains: 1; bounding box: 38×30×58 Å

Nearest PDB structures (foldseek):
  6zoc-assembly1_B  TM=6.548E-01  e=2.735E-08  Escherichia coli K-12
  9e9f-assembly1_C  TM=6.597E-01  e=1.262E-07  Pseudomonas aeruginosa
  5ens-assembly1_B  TM=6.621E-01  e=9.697E-07  Escherichia coli K-12
  8gjk-assembly1_A  TM=6.694E-01  e=9.020E-06  Campylobacter jejuni
  8gk0-assembly1_B  TM=6.503E-01  e=6.559E-06  Campylobacter jejuni

Solvent-accessible surface area (backbone atoms only — not comparable to full-atom values): 7863 Å² total; per-residue (Å²): 130,85,44,49,29,67,55,34,32,74,50,43,43,54,50,48,55,64,44,54,60,86,50,84,52,66,65,49,78,47,76,50,51,38,70,62,45,71,47,79,47,77,41,65,41,74,89,56,56,66,70,60,46,51,52,52,50,52,55,30,48,62,67,31,48,82,74,38,52,66,76,49,58,76,69,54,86,87,88,75,84,78,73,83,72,78,91,73,90,87,84,89,79,56,94,80,66,82,51,51,72,67,56,49,49,51,48,39,62,73,51,49,49,59,54,51,63,68,41,90,89,58,72,83,132

pLDDT: mean 88.13, std 8.59, range [57.69, 96.12]

Sequence (125 aa):
PGATARTVEDRVTAVLEQQMHGIPGLLYIDSSSEAGTATVTIGFRQGTDPQLAQVNVRNRVSQAEPLLPEVVRRGGVYVDQASASPFMYVSLISKTGTMSETALADYAAGTVLPMLRRLPGIGKV

Mean predicted aligned error: 10.56 Å